Protein AF-D5UR96-F1 (afdb_monomer_lite)

Structure (mmCIF, N/CA/C/O backbone):
data_AF-D5UR96-F1
#
_entry.id   AF-D5UR96-F1
#
loop_
_atom_site.group_PDB
_atom_site.id
_atom_site.type_symbol
_atom_site.label_atom_id
_atom_site.label_alt_id
_atom_site.label_comp_id
_atom_site.label_asym_id
_atom_site.label_entity_id
_atom_site.label_seq_id
_atom_site.pdbx_PDB_ins_code
_atom_site.Cartn_x
_atom_site.Cartn_y
_atom_site.Cartn_z
_atom_site.occupancy
_atom_site.B_iso_or_equiv
_atom_site.auth_seq_id
_atom_site.auth_comp_id
_atom_site.auth_asym_id
_atom_site.auth_atom_id
_atom_site.pdbx_PDB_model_num
ATOM 1 N N . MET A 1 1 ? 12.549 9.892 -36.170 1.00 33.97 1 MET A N 1
ATOM 2 C CA . MET A 1 1 ? 11.600 8.779 -36.386 1.00 33.97 1 MET A CA 1
ATOM 3 C C . MET A 1 1 ? 10.747 8.685 -35.135 1.00 33.97 1 MET A C 1
ATOM 5 O O . MET A 1 1 ? 11.312 8.441 -34.082 1.00 33.97 1 MET A O 1
ATOM 9 N N . ASN A 1 2 ? 9.439 8.942 -35.223 1.00 38.56 2 ASN A N 1
ATOM 10 C CA . ASN A 1 2 ? 8.531 8.759 -34.088 1.00 38.56 2 ASN A CA 1
ATOM 11 C C . ASN A 1 2 ? 8.170 7.280 -34.004 1.00 38.56 2 ASN A C 1
ATOM 13 O O . ASN A 1 2 ? 7.254 6.816 -34.682 1.00 38.56 2 ASN A O 1
ATOM 17 N N . GLN A 1 3 ? 8.942 6.532 -33.225 1.00 36.81 3 GLN A N 1
ATOM 18 C CA . GLN A 1 3 ? 8.599 5.166 -32.874 1.00 36.81 3 GLN A CA 1
ATOM 19 C C . GLN A 1 3 ? 7.452 5.241 -31.861 1.00 36.81 3 GLN A C 1
ATOM 21 O O . GLN A 1 3 ? 7.658 5.551 -30.693 1.00 36.81 3 GLN A O 1
ATOM 26 N N . ILE A 1 4 ? 6.219 5.033 -32.328 1.00 43.03 4 ILE A N 1
ATOM 27 C CA . ILE A 1 4 ? 5.084 4.796 -31.436 1.00 43.03 4 ILE A CA 1
ATOM 28 C C . ILE A 1 4 ? 5.270 3.371 -30.918 1.00 43.03 4 ILE A C 1
ATOM 30 O O . ILE A 1 4 ? 4.872 2.401 -31.564 1.00 43.03 4 ILE A O 1
ATOM 34 N N . SER A 1 5 ? 5.971 3.246 -29.795 1.00 49.66 5 SER A N 1
ATOM 35 C CA . SER A 1 5 ? 6.085 1.999 -29.050 1.00 49.66 5 SER A CA 1
ATOM 36 C C . SER A 1 5 ? 4.679 1.586 -28.639 1.00 49.66 5 SER A C 1
ATOM 38 O O . SER A 1 5 ? 3.980 2.337 -27.960 1.00 49.66 5 SER A O 1
ATOM 40 N N . PHE A 1 6 ? 4.235 0.423 -29.104 1.00 44.88 6 PHE A N 1
ATOM 41 C CA . PHE A 1 6 ? 2.950 -0.146 -28.726 1.00 44.88 6 PHE A CA 1
ATOM 42 C C . PHE A 1 6 ? 2.957 -0.360 -27.207 1.00 44.88 6 PHE A C 1
ATOM 44 O O . PHE A 1 6 ? 3.591 -1.287 -26.704 1.00 44.88 6 PHE A O 1
ATOM 51 N N . LEU A 1 7 ? 2.315 0.544 -26.470 1.00 59.41 7 LEU A N 1
ATOM 52 C CA . LEU A 1 7 ? 2.091 0.392 -25.042 1.00 59.41 7 LEU A CA 1
ATOM 53 C C . LEU A 1 7 ? 1.076 -0.745 -24.907 1.00 59.41 7 LEU A C 1
ATOM 55 O O . LEU A 1 7 ? -0.068 -0.612 -25.346 1.00 59.41 7 LEU A O 1
ATOM 59 N N . GLY A 1 8 ? 1.500 -1.892 -24.366 1.00 63.69 8 GLY A N 1
ATOM 60 C CA . GLY A 1 8 ? 0.556 -2.916 -23.913 1.00 63.69 8 GLY A CA 1
ATOM 61 C C . GLY A 1 8 ? -0.520 -2.273 -23.025 1.00 63.69 8 GLY A C 1
ATOM 62 O O . GLY A 1 8 ? -0.295 -1.179 -22.504 1.00 63.69 8 GLY A O 1
ATOM 63 N N . PRO A 1 9 ? -1.705 -2.887 -22.865 1.00 83.44 9 PRO A N 1
ATOM 64 C CA . PRO A 1 9 ? -2.778 -2.263 -22.097 1.00 83.44 9 PRO A CA 1
ATOM 65 C C . PRO A 1 9 ? -2.264 -1.827 -20.718 1.00 83.44 9 PRO A C 1
ATOM 67 O O . PRO A 1 9 ? -1.627 -2.609 -20.022 1.00 83.44 9 PRO A O 1
ATOM 70 N N . ILE A 1 10 ? -2.504 -0.569 -20.352 1.00 87.62 10 ILE A N 1
ATOM 71 C CA . ILE A 1 10 ? -2.067 0.014 -19.078 1.00 87.62 10 ILE A CA 1
ATOM 72 C C . ILE A 1 10 ? -3.189 -0.165 -18.056 1.00 87.62 10 ILE A C 1
ATOM 74 O O . ILE A 1 10 ? -4.375 -0.098 -18.397 1.00 87.62 10 ILE A O 1
ATOM 78 N N . ARG A 1 11 ? -2.822 -0.396 -16.798 1.00 87.31 11 ARG A N 1
ATOM 79 C CA . ARG A 1 1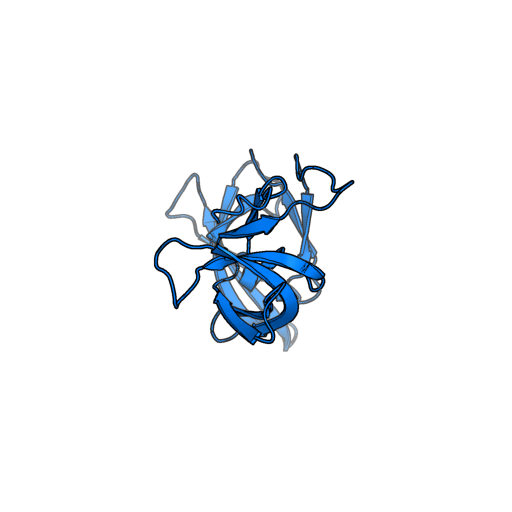1 ? -3.740 -0.478 -15.668 1.00 87.31 11 ARG A CA 1
ATOM 80 C C . ARG A 1 11 ? -3.221 0.377 -14.508 1.00 87.31 11 ARG A C 1
ATOM 82 O O . ARG A 1 11 ? -2.194 0.016 -13.928 1.00 87.31 11 ARG A O 1
ATOM 89 N N . PRO A 1 12 ? -3.963 1.423 -14.105 1.00 90.12 12 PRO A N 1
ATOM 90 C CA . PRO A 1 12 ? -3.698 2.121 -12.855 1.00 90.12 12 PRO A CA 1
ATOM 91 C C . PRO A 1 12 ? -3.708 1.124 -11.695 1.00 90.12 12 PRO A C 1
ATOM 93 O O . PRO A 1 12 ? -4.697 0.419 -11.479 1.00 90.12 12 PRO A O 1
ATOM 96 N N . THR A 1 13 ? -2.587 1.031 -10.992 1.00 90.81 13 THR A N 1
ATOM 97 C CA . THR A 1 13 ? -2.357 0.085 -9.898 1.00 90.81 13 THR A CA 1
ATOM 98 C C . THR A 1 13 ? -1.846 0.866 -8.699 1.00 90.81 13 THR A C 1
ATOM 100 O O . THR A 1 13 ? -1.012 1.751 -8.859 1.00 90.81 13 THR A O 1
ATOM 103 N N . ARG A 1 14 ? -2.365 0.584 -7.501 1.00 92.69 14 ARG A N 1
ATOM 104 C CA . ARG A 1 14 ? -1.903 1.270 -6.289 1.00 92.69 14 ARG A CA 1
ATOM 105 C C . ARG A 1 14 ? -0.455 0.881 -6.000 1.00 92.69 14 ARG A C 1
ATOM 107 O O . ARG A 1 14 ? -0.116 -0.287 -6.174 1.00 92.69 14 ARG A O 1
ATOM 114 N N . ALA A 1 15 ? 0.358 1.806 -5.496 1.00 95.06 15 ALA A N 1
ATOM 115 C CA . ALA A 1 15 ? 1.759 1.545 -5.156 1.00 95.06 15 ALA A CA 1
ATOM 116 C C . ALA A 1 15 ? 1.935 0.292 -4.275 1.00 95.06 15 ALA A C 1
ATOM 118 O O . ALA A 1 15 ? 2.806 -0.531 -4.536 1.00 95.06 15 ALA A O 1
ATOM 119 N N . ARG A 1 16 ? 1.039 0.079 -3.300 1.00 93.75 16 ARG A N 1
ATOM 120 C CA . ARG A 1 16 ? 1.055 -1.109 -2.422 1.00 93.75 16 ARG A CA 1
ATOM 121 C C . ARG A 1 16 ? 0.791 -2.450 -3.118 1.00 93.75 16 ARG A C 1
ATOM 123 O O . ARG A 1 16 ? 1.058 -3.493 -2.535 1.00 93.75 16 ARG A O 1
ATOM 130 N N . ASP A 1 17 ? 0.186 -2.427 -4.305 1.00 91.38 17 ASP A N 1
ATOM 131 C CA . ASP A 1 17 ? -0.188 -3.626 -5.063 1.00 91.38 17 ASP A CA 1
ATOM 132 C C . ASP A 1 17 ? 0.874 -3.984 -6.127 1.00 91.38 17 ASP A C 1
ATOM 134 O O . ASP A 1 17 ? 0.753 -5.022 -6.789 1.00 91.38 17 ASP A O 1
ATOM 138 N N . LEU A 1 18 ? 1.894 -3.131 -6.298 1.00 93.50 18 LEU A N 1
ATOM 139 C CA . LEU A 1 18 ? 3.026 -3.345 -7.200 1.00 93.50 18 LEU A CA 1
ATOM 140 C C . LEU A 1 18 ? 3.981 -4.410 -6.659 1.00 93.50 18 LEU A C 1
ATOM 142 O O . LEU A 1 18 ? 4.033 -4.692 -5.461 1.00 93.50 18 LEU A O 1
ATOM 146 N N . ARG A 1 19 ? 4.748 -5.017 -7.565 1.00 94.12 19 ARG A N 1
ATOM 147 C CA . ARG A 1 19 ? 5.732 -6.056 -7.241 1.00 94.12 19 ARG A CA 1
ATOM 148 C C . ARG A 1 19 ? 7.013 -5.864 -8.038 1.00 94.12 19 ARG A C 1
ATOM 150 O O . ARG A 1 19 ? 6.983 -5.330 -9.142 1.00 94.12 19 ARG A O 1
ATOM 157 N N . ALA A 1 20 ? 8.126 -6.371 -7.515 1.00 95.38 20 ALA A N 1
ATOM 158 C CA . ALA A 1 20 ? 9.330 -6.535 -8.320 1.00 95.38 20 ALA A CA 1
ATOM 159 C C . ALA A 1 20 ? 9.016 -7.385 -9.567 1.00 95.38 20 ALA A C 1
ATOM 161 O O . ALA A 1 20 ? 8.310 -8.394 -9.486 1.00 95.38 20 ALA A O 1
ATOM 162 N N . GLY A 1 21 ? 9.517 -6.950 -10.719 1.00 93.50 21 GLY A N 1
ATOM 163 C CA . GLY A 1 21 ? 9.209 -7.497 -12.038 1.00 93.50 21 GLY A CA 1
ATOM 164 C C . GLY A 1 21 ? 7.975 -6.892 -12.715 1.00 93.50 21 GLY A C 1
ATOM 165 O O . GLY A 1 21 ? 7.774 -7.149 -13.903 1.00 93.50 21 GLY A O 1
ATOM 166 N N . ASP A 1 22 ? 7.162 -6.087 -12.019 1.00 93.62 22 ASP A N 1
ATOM 167 C CA . ASP A 1 22 ? 6.119 -5.305 -12.684 1.00 93.62 22 ASP A CA 1
ATOM 168 C C . ASP A 1 22 ? 6.770 -4.252 -13.590 1.00 93.62 22 ASP A C 1
ATOM 170 O O . ASP A 1 22 ? 7.764 -3.612 -13.240 1.00 93.62 22 ASP A O 1
ATOM 174 N N . GLU A 1 23 ? 6.177 -4.059 -14.763 1.00 93.94 23 GLU A N 1
ATOM 175 C CA . GLU A 1 23 ? 6.571 -2.995 -15.674 1.00 93.94 23 GLU A CA 1
ATOM 176 C C . GLU A 1 23 ? 5.630 -1.804 -15.527 1.00 93.94 23 GLU A C 1
ATOM 178 O O . GLU A 1 23 ? 4.409 -1.971 -15.509 1.00 93.94 23 GLU A O 1
ATOM 183 N N . ILE A 1 24 ? 6.180 -0.597 -15.469 1.00 93.31 24 ILE A N 1
ATOM 184 C CA . ILE A 1 24 ? 5.422 0.644 -15.294 1.00 93.31 24 ILE A CA 1
ATOM 185 C C . ILE A 1 24 ? 5.773 1.673 -16.363 1.00 93.31 24 ILE A C 1
ATOM 187 O O . ILE A 1 24 ? 6.786 1.565 -17.062 1.00 93.31 24 ILE A O 1
ATOM 191 N N . LEU A 1 25 ? 4.919 2.684 -16.474 1.00 91.06 25 LEU A N 1
ATOM 192 C CA . LEU A 1 25 ? 5.220 3.914 -17.184 1.00 91.06 25 LEU A CA 1
ATOM 193 C C . LEU A 1 25 ? 5.728 4.951 -16.194 1.00 91.06 25 LEU A C 1
ATOM 195 O O . LEU A 1 25 ? 5.010 5.366 -15.288 1.00 91.06 25 LEU A O 1
ATOM 199 N N . PHE A 1 26 ? 6.974 5.358 -16.393 1.00 84.88 26 PHE A N 1
ATOM 200 C CA . PHE A 1 26 ? 7.645 6.362 -15.594 1.00 84.88 26 PHE A CA 1
ATOM 201 C C . PHE A 1 26 ? 7.686 7.690 -16.366 1.00 84.88 26 PHE A C 1
ATOM 203 O O . PHE A 1 26 ? 8.079 7.691 -17.537 1.00 84.88 26 PHE A O 1
ATOM 210 N N . PRO A 1 27 ? 7.256 8.821 -15.785 1.00 82.50 27 PRO A N 1
ATOM 211 C CA . PRO A 1 27 ? 7.348 10.112 -16.458 1.00 82.50 27 PRO A CA 1
ATOM 212 C C . PRO A 1 27 ? 8.815 10.473 -16.731 1.00 82.50 27 PRO A C 1
ATOM 214 O O . PRO A 1 27 ? 9.681 10.293 -15.883 1.00 82.50 27 PRO A O 1
ATOM 217 N N . SER A 1 28 ? 9.108 10.970 -17.934 1.00 78.56 28 SER A N 1
ATOM 218 C CA . SER A 1 28 ? 10.454 11.433 -18.278 1.00 78.56 28 SER A CA 1
ATOM 219 C C . SER A 1 28 ? 10.711 12.823 -17.697 1.00 78.56 28 SER A C 1
ATOM 221 O O . SER A 1 28 ? 9.995 13.772 -18.021 1.00 78.56 28 SER A O 1
ATOM 223 N N . ASP A 1 29 ? 11.795 12.967 -16.935 1.00 74.75 29 ASP A N 1
ATOM 224 C CA . ASP A 1 29 ? 12.268 14.273 -16.450 1.00 74.75 29 ASP A CA 1
ATOM 225 C C . ASP A 1 29 ? 12.928 15.114 -17.557 1.00 74.75 29 ASP A C 1
ATOM 227 O O . ASP A 1 29 ? 13.040 16.336 -17.452 1.00 74.75 29 ASP A O 1
ATOM 231 N N . VAL A 1 30 ? 13.376 14.465 -18.638 1.00 75.94 30 VAL A N 1
ATOM 232 C CA . VAL A 1 30 ? 14.106 15.107 -19.742 1.00 75.94 30 VAL A CA 1
ATOM 233 C C . VAL A 1 30 ? 13.148 15.690 -20.777 1.00 75.94 30 VAL A C 1
ATOM 235 O O . VAL A 1 30 ? 13.397 16.765 -21.326 1.00 75.94 30 VAL A O 1
ATOM 238 N N . VAL A 1 31 ? 12.050 14.985 -21.062 1.00 74.94 31 VAL A N 1
ATOM 239 C CA . VAL A 1 31 ? 11.059 15.398 -22.060 1.00 74.94 31 VAL A CA 1
ATOM 240 C C . VAL A 1 31 ? 9.681 15.477 -21.402 1.00 74.94 31 VAL A C 1
ATOM 242 O O . VAL A 1 31 ? 9.051 14.443 -21.179 1.00 74.94 31 VAL A O 1
ATOM 245 N N . PRO A 1 32 ? 9.164 16.692 -21.138 1.00 74.94 32 PRO A N 1
ATOM 246 C CA . PRO A 1 32 ? 7.853 16.867 -20.529 1.00 74.94 32 PRO A CA 1
ATOM 247 C C . PRO A 1 32 ? 6.751 16.150 -21.318 1.00 74.94 32 PRO A C 1
ATOM 249 O O . PRO A 1 32 ? 6.588 16.366 -22.520 1.00 74.94 32 PRO A O 1
ATOM 252 N N . GLY A 1 33 ? 5.984 15.303 -20.633 1.00 71.81 33 GLY A N 1
ATOM 253 C CA . GLY A 1 33 ? 4.888 14.531 -21.225 1.00 71.81 33 GLY A CA 1
ATOM 254 C C . GLY A 1 33 ? 5.314 13.258 -21.963 1.00 71.81 33 GLY A C 1
ATOM 255 O O . GLY A 1 33 ? 4.442 12.529 -22.436 1.00 71.81 33 GLY A O 1
ATOM 256 N N . ALA A 1 34 ? 6.614 12.958 -22.054 1.00 78.56 34 ALA A N 1
ATOM 257 C CA . ALA A 1 34 ? 7.072 11.639 -22.467 1.00 78.56 34 ALA A CA 1
ATOM 258 C C . ALA A 1 34 ? 7.001 10.661 -21.288 1.00 78.56 34 ALA A C 1
ATOM 260 O O . ALA A 1 34 ? 7.236 11.028 -20.137 1.00 78.56 34 ALA A O 1
ATOM 261 N N . VAL A 1 35 ? 6.696 9.404 -21.599 1.00 82.69 35 VAL A N 1
ATOM 262 C CA . VAL A 1 35 ? 6.720 8.298 -20.642 1.00 82.69 35 VAL A CA 1
ATOM 263 C C . VAL A 1 35 ? 7.763 7.284 -21.082 1.00 82.69 35 VAL A C 1
ATOM 265 O O . VAL A 1 35 ? 7.833 6.914 -22.256 1.00 82.69 35 VAL A O 1
ATOM 268 N N . LEU A 1 36 ? 8.580 6.854 -20.133 1.00 87.00 36 LEU A N 1
ATOM 269 C CA . LEU A 1 36 ? 9.569 5.800 -20.280 1.00 87.00 36 LEU A CA 1
ATOM 270 C C . LEU A 1 36 ? 8.987 4.512 -19.708 1.00 87.00 36 LEU A C 1
ATOM 272 O O . LEU A 1 36 ? 8.187 4.539 -18.774 1.00 87.00 36 LEU A O 1
ATOM 276 N N . ARG A 1 37 ? 9.361 3.369 -20.278 1.00 89.69 37 ARG A N 1
ATOM 277 C CA . ARG A 1 37 ? 9.032 2.080 -19.664 1.00 89.69 37 ARG A CA 1
ATOM 278 C C . ARG A 1 37 ? 10.099 1.758 -18.640 1.00 89.69 37 ARG A C 1
ATOM 280 O O . ARG A 1 37 ? 11.277 1.966 -18.912 1.00 89.69 37 ARG A O 1
ATOM 287 N N . ALA A 1 38 ? 9.691 1.215 -17.510 1.00 92.38 38 ALA A N 1
ATOM 288 C CA . ALA A 1 38 ? 10.613 0.807 -16.470 1.00 92.38 38 ALA A CA 1
ATOM 289 C C . ALA A 1 38 ? 10.191 -0.533 -15.873 1.00 92.38 38 ALA A C 1
ATOM 291 O O . ALA A 1 38 ? 9.001 -0.850 -15.856 1.00 92.38 38 ALA A O 1
ATOM 292 N N . VAL A 1 39 ? 11.158 -1.309 -15.393 1.00 95.00 39 VAL A N 1
ATOM 293 C CA . VAL A 1 39 ? 10.921 -2.545 -14.641 1.00 95.00 39 VAL A CA 1
ATOM 294 C C . VAL A 1 39 ? 11.272 -2.314 -13.180 1.00 95.00 39 VAL A C 1
ATOM 296 O O . VAL A 1 39 ? 12.356 -1.823 -12.867 1.00 95.00 39 VAL A O 1
ATOM 299 N N . ILE A 1 40 ? 10.348 -2.648 -12.281 1.00 96.94 40 ILE A N 1
ATOM 300 C CA . ILE A 1 40 ? 10.575 -2.545 -10.839 1.00 96.94 40 ILE A CA 1
ATOM 301 C C . ILE A 1 40 ? 11.552 -3.646 -10.428 1.00 96.94 40 ILE A C 1
ATOM 303 O O . ILE A 1 40 ? 11.303 -4.825 -10.682 1.00 96.94 40 ILE A O 1
ATOM 307 N N . THR A 1 41 ? 12.648 -3.282 -9.774 1.00 97.12 41 THR A N 1
ATOM 308 C CA . THR A 1 41 ? 13.626 -4.236 -9.238 1.00 97.12 41 THR A CA 1
ATOM 309 C C . THR A 1 41 ? 13.396 -4.513 -7.762 1.00 97.12 41 THR A C 1
ATOM 311 O O . THR A 1 41 ? 13.614 -5.640 -7.322 1.00 97.12 41 THR A O 1
ATOM 314 N N . ASP A 1 42 ? 12.920 -3.516 -7.014 1.00 97.19 42 ASP A N 1
ATOM 315 C CA . ASP A 1 42 ? 12.700 -3.617 -5.576 1.00 97.19 42 ASP A CA 1
ATOM 316 C C . ASP A 1 42 ? 11.653 -2.608 -5.073 1.00 97.19 42 ASP A C 1
ATOM 318 O O . ASP A 1 42 ? 11.424 -1.562 -5.689 1.00 97.19 42 ASP A O 1
ATOM 322 N N . LEU A 1 43 ? 11.028 -2.933 -3.940 1.00 97.75 43 LEU A N 1
ATOM 323 C CA . LEU A 1 43 ? 10.078 -2.085 -3.223 1.00 97.75 43 LEU A CA 1
ATOM 324 C C . LEU A 1 43 ? 10.489 -2.015 -1.751 1.00 97.75 43 LEU A C 1
ATOM 326 O O . LEU A 1 43 ? 10.506 -3.036 -1.064 1.00 97.75 43 LEU A O 1
ATOM 330 N N . MET A 1 44 ? 10.759 -0.810 -1.256 1.00 97.31 44 MET A N 1
ATOM 331 C CA . MET A 1 44 ? 11.080 -0.584 0.153 1.00 97.31 44 MET A CA 1
ATOM 332 C C . MET A 1 44 ? 9.924 0.124 0.847 1.00 97.31 44 MET A C 1
ATOM 334 O O . MET A 1 44 ? 9.444 1.154 0.382 1.00 97.31 44 MET A O 1
ATOM 338 N N . GLU A 1 45 ? 9.480 -0.416 1.973 1.00 96.94 45 GLU A N 1
ATOM 339 C CA . GLU A 1 45 ? 8.367 0.141 2.735 1.00 96.94 45 GLU A CA 1
ATOM 340 C C . GLU A 1 45 ? 8.879 0.941 3.930 1.00 96.94 45 GLU A C 1
ATOM 342 O O . GLU A 1 45 ? 9.687 0.444 4.716 1.00 96.94 45 GLU A O 1
ATOM 347 N N . ASN A 1 46 ? 8.367 2.158 4.092 1.00 96.25 46 ASN A N 1
ATOM 348 C CA . ASN A 1 46 ? 8.632 2.999 5.246 1.00 96.25 46 ASN A CA 1
ATOM 349 C C . ASN A 1 46 ? 7.312 3.321 5.948 1.00 96.25 46 ASN A C 1
ATOM 351 O O . ASN A 1 46 ? 6.517 4.159 5.521 1.00 96.25 46 ASN A O 1
ATOM 355 N N . GLU A 1 47 ? 7.070 2.608 7.045 1.00 94.50 47 GLU A N 1
ATOM 356 C CA . GLU A 1 47 ? 5.848 2.759 7.822 1.00 94.50 47 GLU A CA 1
ATOM 357 C C . GLU A 1 47 ? 5.772 4.115 8.546 1.00 94.50 47 GLU A C 1
ATOM 359 O O . GLU A 1 47 ? 4.666 4.635 8.705 1.00 94.50 47 GLU A O 1
ATOM 364 N N . GLU A 1 48 ? 6.911 4.670 8.974 1.00 92.62 48 GLU A N 1
ATOM 365 C CA . GLU A 1 48 ? 6.993 5.941 9.708 1.00 92.62 48 GLU A CA 1
ATOM 366 C C . GLU A 1 48 ? 6.532 7.100 8.821 1.00 92.62 48 GLU A C 1
ATOM 368 O O . GLU A 1 48 ? 5.624 7.845 9.194 1.00 92.62 48 GLU A O 1
ATOM 373 N N . ASP A 1 49 ? 7.067 7.159 7.601 1.00 94.00 49 ASP A N 1
ATOM 374 C CA . ASP A 1 49 ? 6.724 8.188 6.614 1.00 94.00 49 ASP A CA 1
ATOM 375 C C . ASP A 1 49 ? 5.462 7.849 5.803 1.00 94.00 49 ASP A C 1
ATOM 377 O O . ASP A 1 49 ? 4.944 8.686 5.064 1.00 94.00 49 ASP A O 1
ATOM 381 N N . ARG A 1 50 ? 4.914 6.638 5.979 1.00 93.94 50 ARG A N 1
ATOM 382 C CA . ARG A 1 50 ? 3.757 6.107 5.236 1.00 93.94 50 ARG A CA 1
ATOM 383 C C . ARG A 1 50 ? 3.997 6.093 3.727 1.00 93.94 50 ARG A C 1
ATOM 385 O O . ARG A 1 50 ? 3.091 6.403 2.951 1.00 93.94 50 ARG A O 1
ATOM 392 N N . THR A 1 51 ? 5.191 5.687 3.317 1.00 97.31 51 THR A N 1
ATOM 393 C CA . THR A 1 51 ? 5.619 5.664 1.916 1.00 97.31 51 THR A CA 1
ATOM 394 C C . THR A 1 51 ? 6.112 4.287 1.488 1.00 97.31 51 THR A C 1
ATOM 396 O O . THR A 1 51 ? 6.462 3.421 2.294 1.00 97.31 51 THR A O 1
ATOM 399 N N . ILE A 1 52 ? 6.089 4.073 0.177 1.00 97.88 52 ILE A N 1
ATOM 400 C CA . ILE A 1 52 ? 6.694 2.939 -0.508 1.00 97.88 52 ILE A CA 1
ATOM 401 C C . ILE A 1 52 ? 7.646 3.527 -1.546 1.00 97.88 52 ILE A C 1
ATOM 403 O O . ILE A 1 52 ? 7.223 4.271 -2.432 1.00 97.88 52 ILE A O 1
ATOM 407 N N . THR A 1 53 ? 8.928 3.201 -1.438 1.00 97.81 53 THR A N 1
ATOM 408 C CA . THR A 1 53 ? 9.934 3.545 -2.440 1.00 97.81 53 THR A CA 1
ATOM 409 C C . THR A 1 53 ? 9.967 2.454 -3.503 1.00 97.81 53 THR A C 1
ATOM 411 O O . THR A 1 53 ? 10.305 1.305 -3.219 1.00 97.81 53 THR A O 1
ATOM 414 N N . ILE A 1 54 ? 9.625 2.821 -4.733 1.00 97.38 54 ILE A N 1
ATOM 415 C CA . ILE A 1 54 ? 9.645 1.961 -5.914 1.00 97.38 54 ILE A CA 1
ATOM 416 C C . ILE A 1 54 ? 10.970 2.199 -6.635 1.00 97.38 54 ILE A C 1
ATOM 418 O O . ILE A 1 54 ? 11.212 3.297 -7.136 1.00 97.38 54 ILE A O 1
ATOM 422 N N . ASN A 1 55 ? 11.818 1.176 -6.700 1.00 97.00 55 ASN A N 1
ATOM 423 C CA . ASN A 1 55 ? 13.109 1.242 -7.379 1.00 97.00 55 ASN A CA 1
ATOM 424 C C . ASN A 1 55 ? 13.087 0.384 -8.639 1.00 97.00 55 ASN A C 1
ATOM 426 O O . ASN A 1 55 ? 12.454 -0.675 -8.672 1.00 97.00 55 ASN A O 1
ATOM 430 N N . GLY A 1 56 ? 13.808 0.811 -9.671 1.00 95.75 56 GLY A N 1
ATOM 431 C CA . GLY A 1 56 ? 13.884 0.022 -10.888 1.00 95.75 56 GLY A CA 1
ATOM 432 C C . GLY A 1 56 ? 14.827 0.550 -11.953 1.00 95.75 56 GLY A C 1
ATOM 433 O O . GLY A 1 56 ? 15.593 1.489 -11.741 1.00 95.75 56 GLY A O 1
ATOM 434 N N . GLU A 1 57 ? 14.748 -0.089 -13.113 1.00 95.06 57 GLU A N 1
ATOM 435 C CA . GLU A 1 57 ? 15.589 0.170 -14.280 1.00 95.06 57 GLU A CA 1
ATOM 436 C C . GLU A 1 57 ? 14.727 0.660 -15.443 1.00 95.06 57 GLU A C 1
ATOM 438 O O . GLU A 1 57 ? 13.642 0.126 -15.698 1.00 95.06 57 GLU A O 1
ATOM 443 N N . LEU A 1 58 ? 15.203 1.674 -16.164 1.00 91.88 58 LEU A N 1
ATOM 444 C CA . LEU A 1 58 ? 14.547 2.170 -17.368 1.00 91.88 58 LEU A CA 1
ATOM 445 C C . LEU A 1 58 ? 14.825 1.217 -18.541 1.00 91.88 58 LEU A C 1
ATOM 447 O O . LEU A 1 58 ? 15.961 0.878 -18.854 1.00 91.88 58 LEU A O 1
ATOM 451 N N . ILE A 1 59 ? 13.777 0.760 -19.223 1.00 87.94 59 ILE A N 1
ATOM 452 C CA . ILE A 1 59 ? 13.901 -0.193 -20.327 1.00 87.94 59 ILE A CA 1
ATOM 453 C C . ILE A 1 59 ? 14.402 0.537 -21.575 1.00 87.94 59 ILE A C 1
ATOM 455 O O . ILE A 1 59 ? 13.717 1.401 -22.120 1.00 87.94 59 ILE A O 1
ATOM 459 N N . GLY A 1 60 ? 15.561 0.112 -22.082 1.00 83.12 60 GLY A N 1
ATOM 460 C CA . GLY A 1 60 ? 16.199 0.713 -23.257 1.00 83.12 60 GLY A CA 1
ATOM 461 C C . GLY A 1 60 ? 17.152 1.863 -22.926 1.00 83.12 60 GLY A C 1
ATOM 462 O O . GLY A 1 60 ? 17.745 2.423 -23.845 1.00 83.12 60 GLY A O 1
ATOM 463 N N . GLU A 1 61 ? 17.336 2.169 -21.641 1.00 79.38 61 GLU A N 1
ATOM 464 C CA . GLU A 1 61 ? 18.309 3.137 -21.138 1.00 79.38 61 GLU A CA 1
ATOM 465 C C . GLU A 1 61 ? 19.174 2.473 -20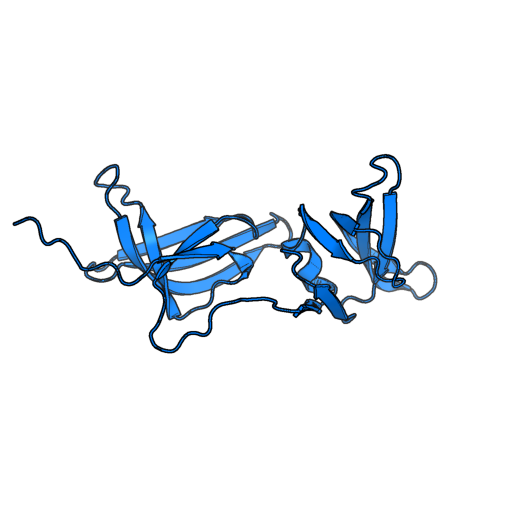.054 1.00 79.38 61 GLU A C 1
ATOM 467 O O . GLU A 1 61 ? 18.692 1.653 -19.282 1.00 79.38 61 GLU A O 1
ATOM 472 N N . GLU A 1 62 ? 20.462 2.811 -19.962 1.00 80.12 62 GLU A N 1
ATOM 473 C CA . GLU A 1 62 ? 21.313 2.374 -18.840 1.00 80.12 62 GLU A CA 1
ATOM 474 C C . GLU A 1 62 ? 21.117 3.313 -17.638 1.00 80.12 62 GLU A C 1
ATOM 476 O O . GLU A 1 62 ? 22.036 4.010 -17.208 1.00 80.12 62 GLU A O 1
ATOM 481 N N . ALA A 1 63 ? 19.883 3.398 -17.138 1.00 87.00 63 ALA A N 1
ATOM 482 C CA . ALA A 1 63 ? 19.496 4.340 -16.095 1.00 87.00 63 ALA A CA 1
ATOM 483 C C . ALA A 1 63 ? 18.574 3.696 -15.052 1.00 87.00 63 ALA A C 1
ATOM 485 O O . ALA A 1 63 ? 17.725 2.861 -15.367 1.00 87.00 63 ALA A O 1
ATOM 486 N N . LEU A 1 64 ? 18.750 4.116 -13.799 1.00 91.81 64 LEU A N 1
ATOM 487 C CA . LEU A 1 64 ? 17.928 3.709 -12.662 1.00 91.81 64 LEU A CA 1
ATOM 488 C C . LEU A 1 64 ? 16.908 4.798 -12.337 1.00 91.81 64 LEU A C 1
ATOM 490 O O . LEU A 1 64 ? 17.182 5.982 -12.540 1.00 91.81 64 LEU A O 1
ATOM 494 N N . PHE A 1 65 ? 15.773 4.404 -11.767 1.00 91.38 65 PHE A N 1
ATOM 495 C CA . PHE A 1 65 ? 14.812 5.332 -11.178 1.00 91.38 65 PHE A CA 1
ATOM 496 C C . PHE A 1 65 ? 14.491 4.944 -9.731 1.00 91.38 65 PHE A C 1
ATOM 498 O O . PHE A 1 65 ? 14.612 3.783 -9.331 1.00 91.38 65 PHE A O 1
ATOM 505 N N . SER A 1 66 ? 14.068 5.941 -8.959 1.00 94.19 66 SER A N 1
ATOM 506 C CA . SER A 1 66 ? 13.538 5.776 -7.611 1.00 94.19 66 SER A CA 1
ATOM 507 C C . SER A 1 66 ? 12.365 6.729 -7.438 1.00 94.19 66 SER A C 1
ATOM 509 O O . SER A 1 66 ? 12.479 7.913 -7.759 1.00 94.19 66 SER A O 1
ATOM 511 N N . HIS A 1 67 ? 11.235 6.200 -6.983 1.00 94.25 67 HIS A N 1
ATOM 512 C CA . HIS A 1 67 ? 10.004 6.959 -6.798 1.00 94.25 67 HIS A CA 1
ATOM 513 C C . HIS A 1 67 ? 9.403 6.668 -5.437 1.00 94.25 67 HIS A C 1
ATOM 515 O O . HIS A 1 67 ? 9.058 5.526 -5.139 1.00 94.25 67 HIS A O 1
ATOM 521 N N . GLU A 1 68 ? 9.279 7.696 -4.610 1.00 96.56 68 GLU A N 1
ATOM 522 C CA . GLU A 1 68 ? 8.600 7.593 -3.327 1.00 96.56 68 GLU A CA 1
ATOM 523 C C . GLU A 1 68 ? 7.117 7.913 -3.509 1.00 96.56 68 GLU A C 1
ATOM 525 O O . GLU A 1 68 ? 6.762 8.995 -3.975 1.00 96.56 68 GLU A O 1
ATOM 530 N N . ALA A 1 69 ? 6.257 6.968 -3.134 1.00 95.88 69 ALA A N 1
ATOM 531 C CA . ALA A 1 69 ? 4.818 7.077 -3.318 1.00 95.88 69 ALA A CA 1
ATOM 532 C C . ALA A 1 69 ? 4.059 6.698 -2.035 1.00 95.88 69 ALA A C 1
ATOM 534 O O . ALA A 1 69 ? 4.424 5.725 -1.365 1.00 95.88 69 ALA A O 1
ATOM 535 N N . PRO A 1 70 ? 2.959 7.387 -1.680 1.00 96.38 70 PRO A N 1
ATOM 536 C CA . PRO A 1 70 ? 2.031 6.877 -0.686 1.00 96.38 70 PRO A CA 1
ATOM 537 C C . PRO A 1 70 ? 1.358 5.581 -1.189 1.00 96.38 70 PRO A C 1
ATOM 539 O O . PRO A 1 70 ? 1.109 5.433 -2.387 1.00 96.38 70 PRO A O 1
ATOM 542 N N . PRO A 1 71 ? 0.960 4.659 -0.292 1.00 95.38 71 PRO A N 1
ATOM 543 C CA . PRO A 1 71 ? 0.396 3.350 -0.642 1.00 95.38 71 PRO A CA 1
ATOM 544 C C . PRO A 1 71 ? -0.775 3.356 -1.633 1.00 95.38 71 PRO A C 1
ATOM 546 O O . PRO A 1 71 ? -0.965 2.382 -2.363 1.00 95.38 71 PRO A O 1
ATOM 549 N N . LEU A 1 72 ? -1.575 4.429 -1.638 1.00 92.75 72 LEU A N 1
ATOM 550 C CA . LEU A 1 72 ? -2.750 4.591 -2.501 1.00 92.75 72 LEU A CA 1
ATOM 551 C C . LEU A 1 72 ? -2.471 5.327 -3.816 1.00 92.75 72 LEU A C 1
ATOM 553 O O . LEU A 1 72 ? -3.398 5.470 -4.617 1.00 92.75 72 LEU A O 1
ATOM 557 N N . GLU A 1 73 ? -1.248 5.810 -4.042 1.00 94.38 73 GLU A N 1
ATOM 558 C CA . GLU A 1 73 ? -0.891 6.447 -5.308 1.00 94.38 73 GLU A CA 1
ATOM 559 C C . GLU A 1 73 ? -1.103 5.475 -6.466 1.00 94.38 73 GLU A C 1
ATOM 561 O O . GLU A 1 73 ? -0.734 4.303 -6.381 1.00 94.38 73 GLU A O 1
ATOM 566 N N . LEU A 1 74 ? -1.720 5.962 -7.542 1.00 92.81 74 LEU A N 1
ATOM 567 C CA . LEU A 1 74 ? -1.937 5.181 -8.748 1.00 92.81 74 LEU A CA 1
ATOM 568 C C . LEU A 1 74 ? -0.734 5.319 -9.676 1.00 92.81 74 LEU A C 1
ATOM 570 O O . LEU A 1 74 ? -0.427 6.413 -10.138 1.00 92.81 74 LEU A O 1
ATOM 574 N N . VAL A 1 75 ? -0.125 4.182 -9.991 1.00 93.19 75 VAL A N 1
ATOM 575 C CA . VAL A 1 75 ? 0.967 4.048 -10.951 1.00 93.19 75 VAL A CA 1
ATOM 576 C C . VAL A 1 75 ? 0.453 3.312 -12.184 1.00 93.19 75 VAL A C 1
ATOM 578 O O . VAL A 1 75 ? -0.242 2.293 -12.085 1.00 93.19 75 VAL A O 1
ATOM 581 N N . ASP A 1 76 ? 0.790 3.828 -13.361 1.00 92.56 76 ASP A N 1
ATOM 582 C CA . ASP A 1 76 ? 0.409 3.237 -14.640 1.00 92.56 76 ASP A CA 1
ATOM 583 C C . ASP A 1 76 ? 1.244 1.982 -14.919 1.00 92.56 76 ASP A C 1
ATOM 585 O O . ASP A 1 76 ? 2.360 2.046 -15.435 1.00 92.56 76 ASP A O 1
ATOM 589 N N . ARG A 1 77 ? 0.690 0.814 -14.575 1.00 92.75 77 ARG A N 1
ATOM 590 C CA . ARG A 1 77 ? 1.343 -0.484 -14.771 1.00 92.75 77 ARG A CA 1
ATOM 591 C C . ARG A 1 77 ? 1.004 -1.083 -16.131 1.00 92.75 77 ARG A C 1
ATOM 593 O O . ARG A 1 77 ? -0.161 -1.137 -16.524 1.00 92.75 77 ARG A O 1
ATOM 600 N N . VAL A 1 78 ? 2.001 -1.604 -16.831 1.00 90.56 78 VAL A N 1
ATOM 601 C CA . VAL A 1 78 ? 1.818 -2.374 -18.064 1.00 90.56 78 VAL A CA 1
ATOM 602 C C . VAL A 1 78 ? 1.243 -3.749 -17.715 1.00 90.56 78 VAL A C 1
ATOM 604 O O . VAL A 1 78 ? 1.803 -4.495 -16.915 1.00 90.56 78 VAL A O 1
ATOM 607 N N . VAL A 1 79 ? 0.104 -4.102 -18.311 1.00 86.94 79 VAL A N 1
ATOM 608 C CA . VAL A 1 79 ? -0.544 -5.400 -18.087 1.00 86.94 79 VAL A CA 1
ATOM 609 C C . VAL A 1 79 ? 0.275 -6.511 -18.738 1.00 86.94 79 VAL A C 1
ATOM 611 O O . VAL A 1 79 ? 0.554 -6.475 -19.939 1.00 86.94 79 VAL A O 1
ATOM 614 N N . GLN A 1 80 ? 0.600 -7.534 -17.951 1.00 79.50 80 GLN A N 1
ATOM 615 C CA . GLN A 1 80 ? 1.308 -8.717 -18.430 1.00 79.50 80 GLN A CA 1
ATOM 616 C C . GLN A 1 80 ? 0.352 -9.714 -19.106 1.00 79.50 80 GLN A C 1
ATOM 618 O O . GLN A 1 80 ? -0.841 -9.801 -18.796 1.00 79.50 80 GLN A O 1
ATOM 623 N N . ALA A 1 81 ? 0.873 -10.489 -20.059 1.00 75.69 81 ALA A N 1
ATOM 624 C CA . ALA A 1 81 ? 0.091 -11.505 -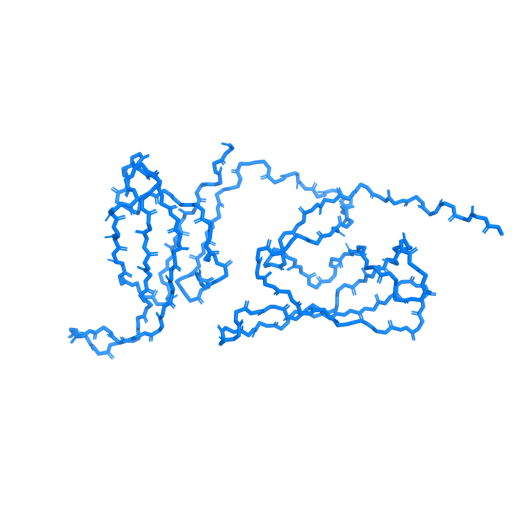20.755 1.00 75.69 81 ALA A CA 1
ATOM 625 C C . ALA A 1 81 ? -0.388 -12.595 -19.778 1.00 75.69 81 ALA A C 1
ATOM 627 O O . ALA A 1 81 ? 0.394 -13.135 -19.004 1.00 75.69 81 ALA A O 1
ATOM 628 N N . GLY A 1 82 ? -1.680 -12.933 -19.832 1.00 72.19 82 GLY A N 1
ATOM 629 C CA . GLY A 1 82 ? -2.282 -13.934 -18.944 1.00 72.19 82 GLY A CA 1
ATOM 630 C C . GLY A 1 82 ? -2.676 -13.412 -17.558 1.00 72.19 82 GLY A C 1
ATOM 631 O O . GLY A 1 82 ? -3.192 -14.186 -16.756 1.00 72.19 82 GLY A O 1
ATOM 632 N N . GLU A 1 83 ? -2.492 -12.118 -17.273 1.00 72.75 83 GLU A N 1
ATOM 633 C CA . GLU A 1 83 ? -2.917 -11.542 -16.000 1.00 72.75 83 GLU A CA 1
ATOM 634 C C . GLU A 1 83 ? -4.453 -11.487 -15.894 1.00 72.75 83 GLU A C 1
ATOM 636 O O . GLU A 1 83 ? -5.134 -10.834 -16.694 1.00 72.75 83 GLU A O 1
ATOM 641 N N . SER A 1 84 ? -5.014 -12.137 -14.871 1.00 66.62 84 SER A N 1
ATOM 642 C CA . SER A 1 84 ? -6.443 -12.048 -14.562 1.00 66.62 84 SER A CA 1
ATOM 643 C C . SER A 1 84 ? -6.843 -10.616 -14.215 1.00 66.62 84 SER A C 1
ATOM 645 O O . SER A 1 84 ? -6.137 -9.909 -13.485 1.00 66.62 84 SER A O 1
ATOM 647 N N . ARG A 1 85 ? -8.017 -10.189 -14.691 1.00 63.72 85 ARG A N 1
ATOM 648 C CA . ARG A 1 85 ? -8.599 -8.915 -14.262 1.00 63.72 85 ARG A CA 1
ATOM 649 C C . ARG A 1 85 ? -8.898 -8.962 -12.750 1.00 63.72 85 ARG A C 1
ATOM 651 O O . ARG A 1 85 ? -9.142 -10.042 -12.211 1.00 63.72 85 ARG A O 1
ATOM 658 N N . PRO A 1 86 ? -8.809 -7.835 -12.021 1.00 58.25 86 PRO A N 1
ATOM 659 C CA . PRO A 1 86 ? -8.992 -7.836 -10.570 1.00 58.25 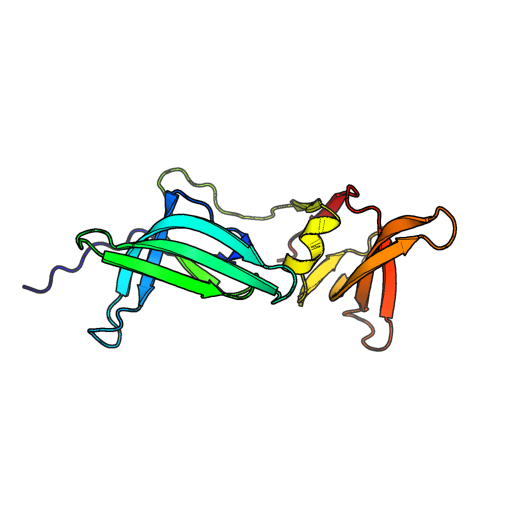86 PRO A CA 1
ATOM 660 C C . PRO A 1 86 ? -10.451 -7.919 -10.103 1.00 58.25 86 PRO A C 1
ATOM 662 O O . PRO A 1 86 ? -10.739 -7.564 -8.966 1.00 58.25 86 PRO A O 1
ATOM 665 N N . ASP A 1 87 ? -11.400 -8.322 -10.945 1.00 53.31 87 ASP A N 1
ATOM 666 C CA . ASP A 1 87 ? -12.819 -8.156 -10.659 1.00 53.31 87 ASP A CA 1
ATOM 667 C C . ASP A 1 87 ? -13.278 -8.928 -9.410 1.00 53.31 87 ASP A C 1
ATOM 669 O O . ASP A 1 87 ? -13.352 -10.152 -9.394 1.00 53.31 87 ASP A O 1
ATOM 673 N N . GLY A 1 88 ? -13.639 -8.172 -8.364 1.00 55.78 88 GLY A N 1
ATOM 674 C CA . GLY A 1 88 ? -14.278 -8.693 -7.153 1.00 55.78 88 GLY A CA 1
ATOM 675 C C . GLY A 1 88 ? -13.326 -9.346 -6.153 1.00 55.78 88 GLY A C 1
ATOM 676 O O . GLY A 1 88 ? -13.724 -10.298 -5.482 1.00 55.78 88 GLY A O 1
ATOM 677 N N . ARG A 1 89 ? -12.080 -8.868 -6.040 1.00 59.84 89 ARG A N 1
ATOM 678 C CA . ARG A 1 89 ? -11.126 -9.440 -5.085 1.00 59.84 89 ARG A CA 1
ATOM 679 C C . ARG A 1 89 ? -11.551 -9.161 -3.645 1.00 59.84 89 ARG A C 1
ATOM 681 O O . ARG A 1 89 ? -11.698 -8.023 -3.20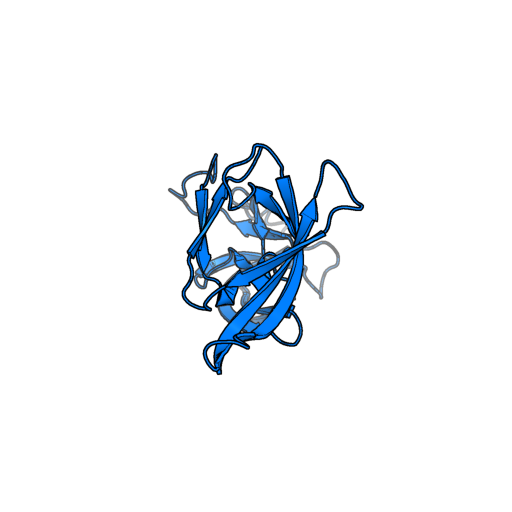4 1.00 59.84 89 ARG A O 1
ATOM 688 N N . THR A 1 90 ? -11.707 -10.243 -2.897 1.00 66.69 90 THR A N 1
ATOM 689 C CA . THR A 1 90 ? -11.560 -10.216 -1.451 1.00 66.69 90 THR A CA 1
ATOM 690 C C . THR A 1 90 ? -10.076 -10.051 -1.147 1.00 66.69 90 THR A C 1
ATOM 692 O O . THR A 1 90 ? -9.277 -10.895 -1.552 1.00 66.69 90 THR A O 1
ATOM 695 N N . VAL A 1 91 ? -9.698 -8.967 -0.473 1.00 76.31 91 VAL A N 1
ATOM 696 C CA . VAL A 1 91 ? -8.314 -8.748 -0.048 1.00 76.31 91 VAL A CA 1
ATOM 697 C C . VAL A 1 91 ? -8.173 -9.144 1.408 1.00 76.31 91 VAL A C 1
ATOM 699 O O . VAL A 1 91 ? -8.978 -8.761 2.251 1.00 76.31 91 VAL A O 1
ATOM 702 N N . ILE A 1 92 ? -7.156 -9.948 1.680 1.00 82.31 92 ILE A N 1
ATOM 703 C CA . ILE A 1 92 ? -6.814 -10.424 3.009 1.00 82.31 92 ILE A CA 1
ATOM 704 C C . ILE A 1 92 ? -5.552 -9.674 3.425 1.00 82.31 92 ILE A C 1
ATOM 706 O O . ILE A 1 92 ? -4.539 -9.771 2.738 1.00 82.31 92 ILE A O 1
ATOM 710 N N . VAL A 1 93 ? -5.630 -8.908 4.509 1.00 86.50 93 VAL A N 1
ATOM 711 C CA . VAL A 1 93 ? -4.557 -8.017 4.967 1.00 86.50 93 VAL A CA 1
ATOM 712 C C . VAL A 1 93 ? -4.200 -8.372 6.398 1.00 86.50 93 VAL A C 1
ATOM 714 O O . VAL A 1 93 ? -5.090 -8.602 7.221 1.00 86.50 93 VAL A O 1
ATOM 717 N N . ARG A 1 94 ? -2.906 -8.407 6.706 1.00 90.00 94 ARG A N 1
ATOM 718 C CA . ARG A 1 94 ? -2.443 -8.578 8.082 1.00 90.00 94 ARG A CA 1
ATOM 719 C C . ARG A 1 94 ? -2.547 -7.278 8.874 1.00 90.00 94 ARG A C 1
ATOM 721 O O . ARG A 1 94 ? -2.440 -6.190 8.314 1.00 90.00 94 ARG A O 1
ATOM 728 N N . GLY A 1 95 ? -2.725 -7.392 10.187 1.00 87.69 95 GLY A N 1
ATOM 729 C CA . GLY A 1 95 ? -2.847 -6.260 11.100 1.00 87.69 95 GLY A CA 1
ATOM 730 C C . GLY A 1 95 ? -1.690 -5.275 10.964 1.00 87.69 95 GLY A C 1
ATOM 731 O O . GLY A 1 95 ? -1.924 -4.077 10.858 1.00 87.69 95 GLY A O 1
ATOM 732 N N . ASP A 1 96 ? -0.459 -5.778 10.870 1.00 91.88 96 ASP A N 1
ATOM 733 C CA . ASP A 1 96 ? 0.763 -4.989 10.673 1.00 91.88 96 ASP A CA 1
ATOM 734 C C . ASP A 1 96 ? 0.893 -4.304 9.303 1.00 91.88 96 ASP A C 1
ATOM 736 O O . ASP A 1 96 ? 1.735 -3.423 9.152 1.00 91.88 96 ASP A O 1
ATOM 740 N N . GLU A 1 97 ? 0.045 -4.633 8.330 1.00 93.06 97 GLU A N 1
ATOM 741 C CA . GLU A 1 97 ? 0.038 -4.010 7.002 1.00 93.06 97 GLU A CA 1
ATOM 742 C C . GLU A 1 97 ? -1.085 -2.983 6.814 1.00 93.06 97 GLU A C 1
ATOM 744 O O . GLU A 1 97 ? -1.132 -2.294 5.792 1.00 93.06 97 GLU A O 1
ATOM 749 N N . LEU A 1 98 ? -1.990 -2.840 7.790 1.00 91.12 98 LEU A N 1
ATOM 750 C CA . LEU A 1 98 ? -3.162 -1.960 7.685 1.00 91.12 98 LEU A CA 1
ATOM 751 C C . LEU A 1 98 ? -2.818 -0.487 7.470 1.00 91.12 98 LEU A C 1
ATOM 753 O O . LEU A 1 98 ? -3.647 0.264 6.955 1.00 91.12 98 LEU A O 1
ATOM 757 N N . TRP A 1 99 ? -1.609 -0.057 7.818 1.00 94.44 99 TRP A N 1
ATOM 758 C CA . TRP A 1 99 ? -1.169 1.304 7.544 1.00 94.44 99 TRP A CA 1
ATOM 759 C C . TRP A 1 99 ? -1.176 1.642 6.044 1.00 94.44 99 TRP A C 1
ATOM 761 O O . TRP A 1 99 ? -1.484 2.774 5.676 1.00 94.44 99 TRP A O 1
ATOM 771 N N . LYS A 1 100 ? -0.949 0.651 5.168 1.00 94.56 100 LYS A N 1
ATOM 772 C CA . LYS A 1 100 ? -1.032 0.791 3.700 1.00 94.56 100 LYS A CA 1
ATOM 773 C C . LYS A 1 100 ? -2.469 0.977 3.201 1.00 94.56 100 LYS A C 1
ATOM 775 O O . LYS A 1 100 ? -2.700 1.209 2.014 1.00 94.56 100 LYS A O 1
ATOM 780 N N . TRP A 1 101 ? -3.448 0.815 4.091 1.00 91.50 101 TRP A N 1
ATOM 781 C CA . TRP A 1 101 ? -4.883 0.824 3.812 1.00 91.50 101 TRP A CA 1
ATOM 782 C C . TRP A 1 101 ? -5.607 2.031 4.409 1.00 91.50 101 TRP A C 1
ATOM 784 O O . TRP A 1 101 ? -6.825 2.139 4.272 1.00 91.50 101 TRP A O 1
ATOM 794 N N . ILE A 1 102 ? -4.886 2.975 5.021 1.00 90.81 102 ILE A N 1
ATOM 795 C CA . ILE A 1 102 ? -5.458 4.260 5.439 1.00 90.81 102 ILE A CA 1
ATOM 796 C C . ILE A 1 102 ? -6.112 4.940 4.226 1.00 90.81 102 ILE A C 1
ATOM 798 O O . ILE A 1 102 ? -5.508 5.047 3.165 1.00 90.81 102 ILE A O 1
ATOM 802 N N . GLY A 1 103 ? -7.362 5.382 4.377 1.00 87.12 103 GLY A N 1
ATOM 803 C CA . GLY A 1 103 ? -8.190 5.953 3.312 1.00 87.12 103 GLY A CA 1
ATOM 804 C C . GLY A 1 103 ? -9.072 4.941 2.570 1.00 87.12 103 GLY A C 1
ATOM 805 O O . GLY A 1 103 ? -10.033 5.347 1.912 1.00 87.12 103 GLY A O 1
ATOM 806 N N . GLU A 1 104 ? -8.822 3.636 2.712 1.00 85.94 104 GLU A N 1
ATOM 807 C CA . GLU A 1 104 ? -9.642 2.601 2.077 1.00 85.94 104 GLU A CA 1
ATOM 808 C C . GLU A 1 104 ? -10.938 2.320 2.811 1.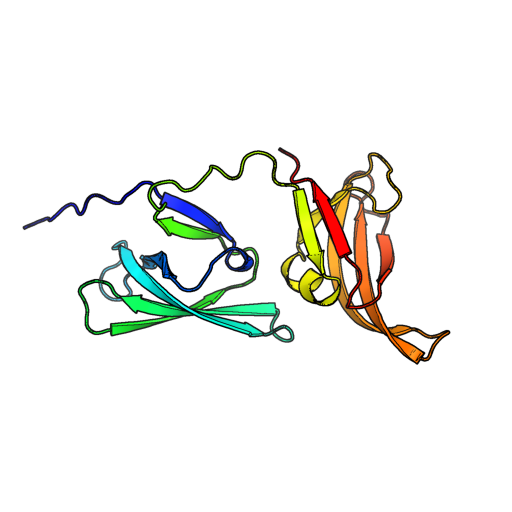00 85.94 104 GLU A C 1
ATOM 810 O O . GLU A 1 104 ? -11.045 2.466 4.031 1.00 85.94 104 GLU A O 1
ATOM 815 N N . LYS A 1 105 ? -11.918 1.849 2.034 1.00 82.50 105 LYS A N 1
ATOM 816 C CA . LYS A 1 105 ? -13.221 1.432 2.541 1.00 82.50 105 LYS A CA 1
ATOM 817 C C . LYS A 1 105 ? -13.191 -0.036 2.949 1.00 82.50 105 LYS A C 1
ATOM 819 O O . LYS A 1 105 ? -12.706 -0.880 2.202 1.00 82.50 105 LYS A O 1
ATOM 824 N N . PHE A 1 106 ? -13.803 -0.348 4.080 1.00 75.94 106 PHE A N 1
ATOM 825 C CA . PHE A 1 106 ? -13.963 -1.711 4.573 1.00 75.94 106 PHE A CA 1
ATOM 826 C C . PHE A 1 106 ? -15.371 -1.954 5.098 1.00 75.94 106 PHE A C 1
ATOM 828 O O . PHE A 1 106 ? -16.101 -1.020 5.441 1.00 75.94 106 PHE A O 1
ATOM 835 N N . ASN A 1 107 ? -15.747 -3.229 5.133 1.00 71.12 107 ASN A N 1
ATOM 836 C CA . ASN A 1 107 ? -16.975 -3.674 5.780 1.00 71.12 107 ASN A CA 1
ATOM 837 C C . ASN A 1 107 ? -16.759 -3.744 7.287 1.00 71.12 107 ASN A C 1
ATOM 839 O O . ASN A 1 107 ? -15.657 -4.059 7.727 1.00 71.12 107 ASN A O 1
ATOM 843 N N . ASP A 1 108 ? -17.813 -3.513 8.062 1.00 68.12 108 ASP A N 1
ATOM 844 C CA . ASP A 1 108 ? -17.778 -3.709 9.507 1.00 68.12 108 ASP A CA 1
ATOM 845 C C . ASP A 1 108 ? -17.169 -5.079 9.884 1.00 68.12 108 ASP A C 1
ATOM 847 O O . ASP A 1 108 ? -17.704 -6.112 9.459 1.00 68.12 108 ASP A O 1
ATOM 851 N N . PRO A 1 109 ? -16.094 -5.126 10.696 1.00 61.50 109 PRO A N 1
ATOM 852 C CA . PRO A 1 109 ? -15.527 -6.387 11.173 1.00 61.50 109 PRO A CA 1
ATOM 853 C C . PRO A 1 109 ? -16.523 -7.220 11.996 1.00 61.50 109 PRO A C 1
ATOM 855 O O . PRO A 1 109 ? -16.353 -8.431 12.117 1.00 61.50 109 PRO A O 1
ATOM 858 N N . HIS A 1 110 ? -17.589 -6.608 12.520 1.00 64.75 110 HIS A N 1
ATOM 859 C CA . HIS A 1 110 ? -18.662 -7.299 13.239 1.00 64.75 110 HIS A CA 1
ATOM 860 C C . HIS A 1 110 ? -19.808 -7.781 12.331 1.00 64.75 110 HIS A C 1
ATOM 862 O O . HIS A 1 110 ? -20.832 -8.251 12.826 1.00 64.75 110 HIS A O 1
ATOM 868 N N . GLY A 1 111 ? -19.652 -7.687 11.005 1.00 63.25 111 GLY A N 1
ATOM 869 C CA . GLY A 1 111 ? -20.577 -8.268 10.029 1.00 63.25 111 GLY A CA 1
ATOM 870 C C . GLY A 1 111 ? -21.835 -7.444 9.748 1.00 63.25 111 GLY A C 1
ATOM 871 O O . GLY A 1 111 ? -22.778 -7.963 9.148 1.00 63.25 111 GLY A O 1
ATOM 872 N N . SER A 1 112 ? -21.880 -6.173 10.157 1.00 70.62 112 SER A N 1
ATOM 873 C CA . SER A 1 112 ? -22.964 -5.282 9.740 1.00 70.62 112 SER A CA 1
ATOM 874 C C . SER A 1 112 ? -22.820 -4.856 8.273 1.00 70.62 112 SER A C 1
ATOM 876 O O . SER A 1 112 ? -21.762 -4.972 7.655 1.00 70.62 112 SER A O 1
ATOM 878 N N . THR A 1 113 ? -23.900 -4.323 7.698 1.00 75.25 113 THR A N 1
ATOM 879 C CA . THR A 1 113 ? -23.884 -3.725 6.352 1.00 75.25 113 THR A CA 1
ATOM 880 C C . THR A 1 113 ? -23.199 -2.356 6.317 1.00 75.25 113 THR A C 1
ATOM 882 O O . THR A 1 113 ? -23.146 -1.720 5.262 1.00 75.25 113 THR A O 1
ATOM 885 N N . GLU A 1 114 ? -22.750 -1.848 7.468 1.00 80.00 114 GLU A N 1
ATOM 886 C CA . GLU A 1 114 ? -22.070 -0.566 7.563 1.00 80.00 114 GLU A CA 1
ATOM 887 C C . GLU A 1 114 ? -20.673 -0.656 6.947 1.00 80.00 114 GLU A C 1
ATOM 889 O O . GLU A 1 114 ? -19.956 -1.650 7.075 1.00 80.00 114 GLU A O 1
ATOM 894 N N . LYS A 1 115 ? -20.295 0.418 6.256 1.00 83.88 115 LYS A N 1
ATOM 895 C CA . LYS A 1 115 ? -18.966 0.581 5.680 1.00 83.88 115 LYS A CA 1
ATOM 896 C C . LYS A 1 115 ? -18.239 1.691 6.402 1.00 83.88 115 LYS A C 1
ATOM 898 O O . LYS A 1 115 ? -18.838 2.698 6.789 1.00 83.88 115 LYS A O 1
ATOM 903 N N . PHE A 1 116 ? -16.938 1.542 6.492 1.00 86.31 116 PHE A N 1
ATOM 904 C CA . PHE A 1 116 ? -16.075 2.468 7.192 1.00 86.31 116 PHE A CA 1
ATOM 905 C C . PHE A 1 116 ? -14.838 2.779 6.352 1.00 86.31 116 PHE A C 1
ATOM 907 O O . PHE A 1 116 ? -14.549 2.070 5.393 1.00 86.31 116 PHE A O 1
ATOM 914 N N . VAL A 1 117 ? -14.124 3.844 6.707 1.00 89.62 117 VAL A N 1
ATOM 915 C CA . VAL A 1 117 ? -12.819 4.212 6.144 1.00 89.62 117 VAL A CA 1
ATOM 916 C C . VAL A 1 117 ? -11.760 4.185 7.230 1.00 89.62 117 VAL A C 1
ATOM 918 O O . VAL A 1 117 ? -12.028 4.619 8.355 1.00 89.62 117 VAL A O 1
ATOM 921 N N . ILE A 1 118 ? -10.574 3.652 6.914 1.00 89.00 118 ILE A N 1
ATOM 922 C CA . ILE A 1 118 ? -9.470 3.599 7.878 1.00 89.00 118 ILE A CA 1
ATOM 923 C C . ILE A 1 118 ? -8.917 5.015 7.961 1.00 89.00 118 ILE A C 1
ATOM 925 O O . ILE A 1 118 ? -8.376 5.526 6.986 1.00 89.00 118 ILE A O 1
ATOM 929 N N . GLY A 1 119 ? -9.110 5.679 9.095 1.00 88.50 119 GLY A N 1
ATOM 930 C CA . GLY A 1 119 ? -8.652 7.051 9.304 1.00 88.50 119 GLY A CA 1
ATOM 931 C C . GLY A 1 119 ? -7.257 7.133 9.899 1.00 88.50 119 GLY A C 1
ATOM 932 O O . GLY A 1 119 ? -6.511 8.046 9.565 1.00 88.50 119 GLY A O 1
ATOM 933 N N . ALA A 1 120 ? -6.908 6.196 10.781 1.00 90.69 120 ALA A N 1
ATOM 934 C CA . ALA A 1 120 ? -5.604 6.168 11.433 1.00 90.69 120 ALA A CA 1
ATOM 935 C C . ALA A 1 120 ? -5.184 4.744 11.805 1.00 90.69 120 ALA A C 1
ATOM 937 O O . ALA A 1 120 ? -6.030 3.860 11.961 1.00 90.69 120 ALA A O 1
ATOM 938 N N . PHE A 1 121 ? -3.876 4.586 11.981 1.00 93.38 121 PHE A N 1
ATOM 939 C CA . PHE A 1 121 ? -3.182 3.381 12.412 1.00 93.38 121 PHE A CA 1
ATOM 940 C C . PHE A 1 121 ? -2.100 3.790 13.412 1.00 93.38 121 PHE A C 1
ATOM 942 O O . PHE A 1 121 ? -1.382 4.761 13.152 1.00 93.38 121 PHE A O 1
ATOM 949 N N . ASP A 1 122 ? -1.945 3.030 14.491 1.00 94.81 122 ASP A N 1
ATOM 950 C CA . ASP A 1 122 ? -0.844 3.189 15.438 1.00 94.81 122 ASP A CA 1
ATOM 951 C C . ASP A 1 122 ? -0.380 1.839 16.003 1.00 94.81 122 ASP A C 1
ATOM 953 O O . ASP A 1 122 ? -1.176 0.908 16.157 1.00 94.81 122 ASP A O 1
ATOM 957 N N . ARG A 1 123 ? 0.910 1.735 16.335 1.00 94.50 123 ARG A N 1
ATOM 958 C CA . ARG A 1 123 ? 1.471 0.593 17.064 1.00 94.50 123 ARG A CA 1
ATOM 959 C C . ARG A 1 123 ? 1.446 0.913 18.548 1.00 94.50 123 ARG A C 1
ATOM 961 O O . ARG A 1 123 ? 2.001 1.908 18.998 1.00 94.50 123 ARG A O 1
ATOM 968 N N . CYS A 1 124 ? 0.829 0.041 19.325 1.00 94.00 124 CYS A N 1
ATOM 969 C CA . CYS A 1 124 ? 0.692 0.218 20.760 1.00 94.00 124 CYS A CA 1
ATOM 970 C C . CYS A 1 124 ? 0.852 -1.119 21.490 1.00 94.00 124 CYS A C 1
ATOM 972 O O . CYS A 1 124 ? 1.224 -2.140 20.910 1.00 94.00 124 CYS A O 1
ATOM 974 N N . VAL A 1 125 ? 0.615 -1.095 22.796 1.00 95.00 125 VAL A N 1
ATOM 975 C CA . VAL A 1 125 ? 0.654 -2.278 23.652 1.00 95.00 125 VAL A CA 1
ATOM 976 C C . VAL A 1 125 ? -0.751 -2.522 24.179 1.00 95.00 125 VAL A C 1
ATOM 978 O O . VAL A 1 125 ? -1.423 -1.580 24.603 1.00 95.00 125 VAL A O 1
ATOM 981 N N . ASN A 1 126 ? -1.197 -3.776 24.154 1.00 91.19 126 ASN A N 1
ATOM 982 C CA . ASN A 1 126 ? -2.451 -4.166 24.776 1.00 91.19 126 ASN A CA 1
ATOM 983 C C . ASN A 1 126 ? -2.353 -3.903 26.294 1.00 91.19 126 ASN A C 1
ATOM 985 O O . ASN A 1 126 ? -1.470 -4.468 26.945 1.00 91.19 126 ASN A O 1
ATOM 989 N N . PRO A 1 127 ? -3.224 -3.061 26.878 1.00 89.94 127 PRO A N 1
ATOM 990 C CA . PRO A 1 127 ? -3.124 -2.688 28.288 1.00 89.94 127 PRO A CA 1
ATOM 991 C C . PRO A 1 127 ? -3.366 -3.860 29.249 1.00 89.94 127 PRO A C 1
ATOM 993 O O . PRO A 1 127 ? -2.889 -3.812 30.381 1.00 89.94 127 PRO A O 1
ATOM 996 N N . ASP A 1 128 ? -4.074 -4.901 28.808 1.00 91.44 128 ASP A N 1
ATOM 997 C CA . ASP A 1 128 ? -4.442 -6.043 29.643 1.00 91.44 128 ASP A CA 1
ATOM 998 C C . ASP A 1 128 ? -3.376 -7.146 29.620 1.00 91.44 128 ASP A C 1
ATOM 1000 O O . ASP A 1 128 ? -3.123 -7.789 30.641 1.00 91.44 128 ASP A O 1
ATOM 1004 N N . THR A 1 129 ? -2.742 -7.374 28.465 1.00 92.12 129 THR A N 1
ATOM 1005 C CA . THR A 1 129 ? -1.765 -8.465 28.280 1.00 92.12 129 THR A CA 1
ATOM 1006 C C . THR A 1 129 ? -0.316 -7.988 28.234 1.00 92.12 129 THR A C 1
ATOM 1008 O O . THR A 1 129 ? 0.597 -8.779 28.461 1.00 92.12 129 THR A O 1
ATOM 1011 N N . GLY A 1 130 ? -0.077 -6.705 27.952 1.00 92.81 130 GLY A N 1
ATOM 1012 C CA . GLY A 1 130 ? 1.262 -6.165 27.712 1.00 92.81 130 GLY A CA 1
ATOM 1013 C C . GLY A 1 130 ? 1.863 -6.562 26.357 1.00 92.81 130 GLY A C 1
ATOM 1014 O O . GLY A 1 130 ? 3.030 -6.270 26.101 1.00 92.81 130 GLY A O 1
ATOM 1015 N N . GLU A 1 131 ? 1.098 -7.222 25.486 1.00 94.12 131 GLU A N 1
ATOM 1016 C CA . GLU A 1 131 ? 1.577 -7.699 24.186 1.00 94.12 131 GLU A CA 1
ATOM 1017 C C . GLU A 1 131 ? 1.465 -6.626 23.087 1.00 94.12 131 GLU A C 1
ATOM 1019 O O . GLU A 1 131 ? 0.640 -5.712 23.195 1.00 94.12 131 GLU A O 1
ATOM 1024 N N . PRO A 1 132 ? 2.270 -6.713 22.008 1.00 95.44 132 PRO A N 1
ATOM 1025 C CA . PRO A 1 132 ? 2.166 -5.799 20.874 1.00 95.44 132 PRO A CA 1
ATOM 1026 C C . PRO A 1 132 ? 0.775 -5.823 20.235 1.00 95.44 132 PRO A C 1
ATOM 1028 O O . PRO A 1 132 ? 0.220 -6.885 19.960 1.00 95.44 132 PRO A O 1
ATOM 1031 N N . MET A 1 133 ? 0.244 -4.642 19.935 1.00 94.44 133 MET A N 1
ATOM 1032 C CA . MET A 1 133 ? -1.071 -4.441 19.335 1.00 94.44 133 MET A CA 1
ATOM 1033 C C . MET A 1 133 ? -1.000 -3.343 18.270 1.00 94.44 133 MET A C 1
ATOM 1035 O O . MET A 1 133 ? -0.159 -2.445 18.315 1.00 94.44 133 MET A O 1
ATOM 1039 N N . VAL A 1 134 ? -1.907 -3.401 17.306 1.00 93.62 134 VAL A N 1
ATOM 1040 C CA . VAL A 1 134 ? -2.199 -2.313 16.379 1.00 93.62 134 VAL A CA 1
ATOM 1041 C C . VAL A 1 134 ? -3.543 -1.706 16.760 1.00 93.62 134 VAL A C 1
ATOM 1043 O O . VAL A 1 134 ? -4.534 -2.423 16.900 1.00 93.62 134 VAL A O 1
ATOM 1046 N N . GLU A 1 135 ? -3.588 -0.386 16.898 1.00 92.75 135 GLU A N 1
ATOM 1047 C CA . GLU A 1 135 ? -4.831 0.368 17.009 1.00 92.75 135 GLU A CA 1
ATOM 1048 C C . GLU A 1 135 ? -5.199 0.944 15.641 1.00 92.75 135 GLU A C 1
ATOM 1050 O O . GLU A 1 135 ? -4.382 1.587 14.980 1.00 92.75 135 GLU A O 1
ATOM 1055 N N . VAL A 1 136 ? -6.452 0.763 15.226 1.00 91.12 136 VAL A N 1
ATOM 1056 C CA . VAL A 1 136 ? -6.999 1.412 14.032 1.00 91.12 136 VAL A CA 1
ATOM 1057 C C . VAL A 1 136 ? -8.240 2.226 14.360 1.00 91.12 136 VAL A C 1
ATOM 1059 O O . VAL A 1 136 ? -9.113 1.795 15.118 1.00 91.12 136 VAL A O 1
ATOM 1062 N N . LYS A 1 137 ? -8.340 3.407 13.744 1.00 91.00 137 LYS A N 1
ATOM 1063 C CA . LYS A 1 137 ? -9.522 4.273 13.833 1.00 91.00 137 LYS A CA 1
ATOM 1064 C C . LYS A 1 137 ? -10.336 4.184 12.558 1.00 91.00 137 LYS A C 1
ATOM 1066 O O . LYS A 1 137 ? -9.830 4.364 11.453 1.00 91.00 137 LYS A O 1
ATOM 1071 N N . LEU A 1 138 ? -11.618 3.927 12.740 1.00 89.25 138 LEU A N 1
ATOM 1072 C CA . LEU A 1 138 ? -12.559 3.511 11.719 1.00 89.25 138 LEU A CA 1
ATOM 1073 C C . LEU A 1 138 ? -13.690 4.536 11.653 1.00 89.25 138 LEU A C 1
ATOM 1075 O O . LEU A 1 138 ? -14.462 4.680 12.600 1.00 89.25 138 LEU A O 1
ATOM 1079 N N . HIS A 1 139 ? -13.798 5.260 10.542 1.00 91.19 139 HIS A N 1
ATOM 1080 C CA . HIS A 1 139 ? -14.825 6.287 10.355 1.00 91.19 139 HIS A CA 1
ATOM 1081 C C . HIS A 1 139 ? -15.993 5.733 9.561 1.00 91.19 139 HIS A C 1
ATOM 1083 O O . HIS A 1 139 ? -15.814 5.310 8.422 1.00 91.19 139 HIS A O 1
ATOM 1089 N N . SER A 1 140 ? -17.196 5.769 10.127 1.00 89.06 140 SER A N 1
ATOM 1090 C CA . SER A 1 140 ? -18.387 5.315 9.408 1.00 89.06 140 SER A CA 1
ATOM 1091 C C . SER A 1 140 ? -18.676 6.199 8.192 1.00 89.06 140 SER A C 1
ATOM 1093 O O . SER A 1 140 ? -18.679 7.432 8.274 1.00 89.06 140 SER A O 1
ATOM 1095 N N . LEU A 1 141 ? -18.974 5.558 7.058 1.00 88.31 141 LEU A N 1
ATOM 1096 C CA . LEU A 1 141 ? -19.402 6.245 5.840 1.00 88.31 141 LEU A CA 1
ATOM 1097 C C . LEU A 1 141 ? -20.844 6.758 5.932 1.00 88.31 141 LEU A C 1
ATOM 1099 O O . LEU A 1 141 ? -21.155 7.791 5.340 1.00 88.31 141 LEU A O 1
ATOM 1103 N N . SER A 1 142 ? -21.715 6.067 6.672 1.00 88.69 142 SER A N 1
ATOM 1104 C CA . SER A 1 142 ? -23.117 6.458 6.879 1.00 88.69 142 SER A CA 1
ATOM 1105 C C . SER A 1 142 ? -23.294 7.495 7.987 1.00 88.69 142 SER A C 1
ATOM 1107 O O . SER A 1 142 ? -24.214 8.308 7.927 1.00 88.69 142 SER A O 1
ATOM 1109 N N . ASN A 1 143 ? -22.417 7.502 8.992 1.00 89.38 143 ASN A N 1
ATOM 1110 C CA . ASN A 1 143 ? -22.441 8.458 10.091 1.00 89.38 143 ASN A CA 1
ATOM 1111 C C . ASN A 1 143 ? -21.028 8.971 10.387 1.00 89.38 143 ASN A C 1
ATOM 1113 O O . ASN A 1 143 ? -20.316 8.415 11.216 1.00 89.38 143 ASN A O 1
ATOM 1117 N N . ARG A 1 144 ? -20.653 10.106 9.789 1.00 83.44 144 ARG A N 1
ATOM 1118 C CA . ARG A 1 144 ? -19.308 10.697 9.942 1.00 83.44 144 ARG A CA 1
ATOM 1119 C C . ARG A 1 144 ? -18.915 11.062 11.380 1.00 83.44 144 ARG A C 1
ATOM 1121 O O . ARG A 1 144 ? -17.740 11.304 11.631 1.00 83.44 144 ARG A O 1
ATOM 1128 N N . ARG A 1 145 ? -19.869 11.132 12.318 1.00 89.06 145 ARG A N 1
ATOM 1129 C CA . ARG A 1 145 ? -19.583 11.358 13.748 1.00 89.06 145 ARG A CA 1
ATOM 1130 C C . ARG A 1 145 ? -19.246 10.068 14.497 1.00 89.06 145 ARG A C 1
ATOM 1132 O O . ARG A 1 145 ? -18.717 10.141 15.600 1.00 89.06 145 ARG A O 1
ATOM 1139 N N . LYS A 1 146 ? -19.569 8.903 13.930 1.00 89.31 146 LYS A N 1
ATOM 1140 C CA . LYS A 1 146 ? -19.254 7.598 14.509 1.00 89.31 146 LYS A CA 1
ATOM 1141 C C . LYS A 1 146 ? -17.822 7.221 14.138 1.00 89.31 146 LYS A C 1
ATOM 1143 O O . LYS A 1 146 ? -17.511 7.002 12.966 1.00 89.31 146 LYS A O 1
ATOM 1148 N N . ILE A 1 147 ? -16.984 7.131 15.165 1.00 89.62 147 ILE A N 1
ATOM 1149 C CA . ILE A 1 147 ? -15.620 6.615 15.094 1.00 89.62 147 ILE A CA 1
ATOM 1150 C C . ILE A 1 147 ? -15.584 5.350 15.942 1.00 89.62 147 ILE A C 1
ATOM 1152 O O . ILE A 1 147 ? -16.027 5.366 17.090 1.00 89.62 147 ILE A O 1
ATOM 1156 N N . VAL A 1 148 ? -15.097 4.261 15.363 1.00 88.00 148 VAL A N 1
ATOM 1157 C CA . VAL A 1 148 ? -14.828 3.009 16.070 1.00 88.00 148 VAL A CA 1
ATOM 1158 C C . VAL A 1 148 ? -13.316 2.873 16.195 1.00 88.00 148 VAL A C 1
ATOM 1160 O O . VAL A 1 148 ? -12.591 3.122 15.235 1.00 88.00 148 VAL A O 1
ATOM 1163 N N . THR A 1 149 ? -12.843 2.498 17.375 1.00 89.81 149 THR A N 1
ATOM 1164 C CA . THR A 1 149 ? -11.441 2.140 17.594 1.00 89.81 149 THR A CA 1
ATOM 1165 C C . THR A 1 149 ? -11.373 0.631 17.757 1.00 89.81 149 THR A C 1
ATOM 1167 O O . THR A 1 149 ? -12.114 0.081 18.572 1.00 89.81 149 THR A O 1
ATOM 1170 N N . ALA A 1 150 ? -10.524 -0.034 16.979 1.00 86.75 150 ALA A N 1
ATOM 1171 C CA . ALA A 1 150 ? -10.296 -1.469 17.091 1.00 86.75 150 ALA A CA 1
ATOM 1172 C C . ALA A 1 150 ? -8.830 -1.740 17.442 1.00 86.75 150 ALA A C 1
ATOM 1174 O O . ALA A 1 150 ? -7.931 -1.201 16.798 1.00 86.75 150 ALA A O 1
ATOM 1175 N N . GLY A 1 151 ? -8.619 -2.572 18.462 1.00 89.56 151 GLY A N 1
ATOM 1176 C CA . GLY A 1 151 ? -7.320 -3.137 18.814 1.00 89.56 151 GLY A CA 1
ATOM 1177 C C . GLY A 1 151 ? -7.173 -4.521 18.191 1.00 89.56 151 GLY A C 1
ATOM 1178 O O . GLY A 1 151 ? -8.087 -5.342 18.286 1.00 89.56 151 GLY A O 1
ATOM 1179 N N . LEU A 1 152 ? -6.055 -4.763 17.517 1.00 89.75 152 LEU A N 1
ATOM 1180 C CA . LEU A 1 152 ? -5.797 -5.976 16.749 1.00 89.75 152 LEU A CA 1
ATOM 1181 C C . LEU A 1 152 ? -4.397 -6.494 17.052 1.00 89.75 152 LEU A C 1
ATOM 1183 O O . LEU A 1 152 ? -3.449 -5.716 17.142 1.00 89.75 152 LEU A O 1
ATOM 1187 N N . GLU A 1 153 ? -4.234 -7.810 17.138 1.00 91.81 153 GLU A N 1
ATOM 1188 C CA . GLU A 1 153 ? -2.894 -8.391 17.087 1.00 91.81 153 GLU A CA 1
ATOM 1189 C C . GLU A 1 153 ? -2.234 -8.058 15.735 1.00 91.81 153 GLU A C 1
ATOM 1191 O O . GLU A 1 153 ? -2.913 -8.081 14.704 1.00 91.81 153 GLU A O 1
ATOM 1196 N N . PRO A 1 154 ? -0.914 -7.814 15.679 1.00 90.69 154 PRO A N 1
ATOM 1197 C CA . PRO A 1 154 ? -0.213 -7.581 14.415 1.00 90.69 154 PRO A CA 1
ATOM 1198 C C . PRO A 1 154 ? -0.390 -8.723 13.400 1.00 90.69 154 PRO A C 1
ATOM 1200 O O . PRO A 1 154 ? -0.465 -8.487 12.197 1.00 90.69 154 PRO A O 1
ATOM 1203 N N . SER A 1 155 ? -0.509 -9.962 13.887 1.00 90.44 155 SER A N 1
ATOM 1204 C CA . SER A 1 155 ? -0.774 -11.169 13.094 1.00 90.44 155 SER A CA 1
ATOM 1205 C C . SER A 1 155 ? -2.242 -11.368 12.709 1.00 90.44 155 SER A C 1
ATOM 1207 O O . SER A 1 155 ? -2.541 -12.278 11.931 1.00 90.44 155 SER A O 1
ATOM 1209 N N . ALA A 1 156 ? -3.166 -10.562 13.242 1.00 86.25 156 ALA A N 1
ATOM 1210 C CA . ALA A 1 156 ? -4.581 -10.682 12.921 1.00 86.25 156 ALA A CA 1
ATOM 1211 C C . ALA A 1 156 ? -4.803 -10.475 11.421 1.00 86.25 156 ALA A C 1
ATOM 1213 O O . ALA A 1 156 ? -4.110 -9.703 10.766 1.00 86.25 156 ALA A O 1
ATOM 1214 N N . THR A 1 157 ? -5.781 -11.181 10.870 1.00 84.75 157 THR A N 1
ATOM 1215 C CA . THR A 1 157 ? -6.084 -11.141 9.443 1.00 84.75 157 THR A CA 1
ATOM 1216 C C . THR A 1 157 ? -7.448 -10.508 9.220 1.00 84.75 157 THR A C 1
ATOM 1218 O O . THR A 1 157 ? -8.434 -10.922 9.828 1.00 84.75 157 THR A O 1
ATOM 1221 N N . ILE A 1 158 ? -7.510 -9.516 8.334 1.00 78.75 158 ILE A N 1
ATOM 1222 C CA . ILE A 1 158 ? -8.714 -8.736 8.047 1.00 78.75 158 ILE A CA 1
ATOM 1223 C C . ILE A 1 158 ? -9.079 -8.889 6.585 1.00 78.75 158 ILE A C 1
ATOM 1225 O O . ILE A 1 158 ? -8.228 -8.856 5.698 1.00 78.75 158 ILE A O 1
ATOM 1229 N N . ILE A 1 159 ? -10.374 -9.057 6.349 1.00 75.88 159 ILE A N 1
ATOM 1230 C CA . ILE A 1 159 ? -10.922 -9.343 5.036 1.00 75.88 159 ILE A CA 1
ATOM 1231 C C . ILE A 1 159 ? -11.668 -8.109 4.525 1.00 75.88 159 ILE A C 1
ATOM 1233 O O . ILE A 1 159 ? -12.710 -7.727 5.056 1.00 75.88 159 ILE A O 1
ATOM 1237 N N . PHE A 1 160 ? -11.154 -7.516 3.454 1.00 69.12 160 PHE A N 1
ATOM 1238 C CA . PHE A 1 160 ? -11.779 -6.426 2.717 1.00 69.12 160 PHE A CA 1
ATOM 1239 C C . PHE A 1 160 ? -12.525 -7.012 1.520 1.00 69.12 160 PHE A C 1
ATOM 1241 O O . PHE A 1 160 ? -11.937 -7.712 0.698 1.00 69.12 160 PHE A O 1
ATOM 1248 N N . ALA A 1 161 ? -13.817 -6.718 1.382 1.00 62.09 161 ALA A N 1
ATOM 1249 C CA . ALA A 1 161 ? -14.484 -6.902 0.099 1.00 62.09 161 ALA A CA 1
ATOM 1250 C C . ALA A 1 161 ? -14.372 -5.587 -0.670 1.00 62.09 161 ALA A C 1
ATOM 1252 O O . ALA A 1 161 ? -14.906 -4.570 -0.223 1.00 62.09 161 ALA A O 1
ATOM 1253 N N . GLU A 1 162 ? -13.682 -5.594 -1.809 1.00 54.50 162 GLU A N 1
ATOM 1254 C CA . GLU A 1 162 ? -13.627 -4.417 -2.668 1.00 54.50 162 GLU A CA 1
ATOM 1255 C C . GLU A 1 162 ? -15.041 -4.141 -3.201 1.00 54.50 162 GLU A C 1
ATOM 1257 O O . GLU A 1 162 ? -15.617 -4.923 -3.963 1.00 54.50 162 GLU A O 1
ATOM 1262 N N . THR A 1 163 ? -15.668 -3.066 -2.723 1.00 49.41 163 THR A N 1
ATOM 1263 C CA . THR A 1 163 ? -17.023 -2.732 -3.161 1.00 49.41 163 THR A CA 1
ATOM 1264 C C . THR A 1 163 ? -16.955 -1.927 -4.445 1.00 49.41 163 THR A C 1
ATOM 1266 O O . THR A 1 163 ? -16.410 -0.824 -4.422 1.00 49.41 163 THR A O 1
ATOM 1269 N N . ARG A 1 164 ? -17.523 -2.496 -5.516 1.00 46.28 164 ARG A N 1
ATOM 1270 C CA . ARG A 1 164 ? -17.812 -1.813 -6.786 1.00 46.28 164 ARG A CA 1
ATOM 1271 C C . ARG A 1 164 ? -18.556 -0.495 -6.573 1.00 46.28 164 ARG A C 1
ATOM 1273 O O . ARG A 1 164 ? -19.381 -0.431 -5.628 1.00 46.28 164 ARG A O 1
#

pLDDT: mean 84.21, std 13.95, range [33.97, 97.88]

Sequence (164 aa):
MNQISFLGPIRPTRARDLRAGDEILFPSDVVPGAVLRAVITDLMENEEDRTITINGELIGEEALFSHEAPPLELVDRVVQAGESRPDGRTVIVRGDELWKWIGEKFNDPHGSTEKFVIGAFDRCVNPDTGEPMVEVKLHSLSNRRKIVTAGLEPSATIIFAETR

Foldseek 3Di:
DPPPDPQADWDFDFPQRDDQQWKFWDQDPVDHPDTFIWGFHDWDDDLVVQWIWTKTDTPPDRDIDIDIDHRGGTTTTRDDPPDDDCPWDWDKDFLLRCSSQQQHKADPPVPDNWIWGFPDKDWDADPVPRHIWIWTWTATPVDRVDIDIDIGDRRDMDIGGPDD

Secondary structure (DSSP, 8-state):
-------PPEEEEEGGG--TT-EEEEEPSSSTT-EEEEEEEEEEEETTTTEEEEEEEETTSS-EEEEEE-TT-EEEEEPPTTPPP-TTPEEEEEGGGGGGGTT-EEE-TTS-S-EEEEEEEEEEE-TTT--EEEEEEEEESS-TT-EEEEEE-TT-EEEEE---

Organism: Tsukamurella paurometabola (strain ATCC 8368 / DSM 20162 / CCUG 35730 / CIP 100753 / JCM 10117 / KCTC 9821 / NBRC 16120 / NCIMB 702349 / NCTC 13040) (NCBI:txid521096)

Radius of gyration: 19.07 Å; chains: 1; bounding box: 45×31×66 Å